Protein AF-A0A7I9V7Q4-F1 (afdb_monomer)

Radius of gyration: 22.28 Å; Cα contacts (8 Å, |Δi|>4): 88; chains: 1; bounding box: 46×30×92 Å

Structure (mmCIF, N/CA/C/O backbone):
data_AF-A0A7I9V7Q4-F1
#
_entry.id   AF-A0A7I9V7Q4-F1
#
loop_
_atom_site.group_PDB
_atom_site.id
_atom_site.type_symbol
_atom_site.label_atom_id
_atom_site.label_alt_id
_atom_site.label_comp_id
_atom_site.label_asym_id
_atom_site.label_entity_id
_atom_site.label_seq_id
_atom_site.pdbx_PDB_ins_code
_atom_site.Cartn_x
_atom_site.Cartn_y
_atom_site.Cartn_z
_atom_site.occupancy
_atom_site.B_iso_or_equiv
_atom_site.auth_seq_id
_atom_site.auth_comp_id
_atom_site.auth_asym_id
_atom_site.auth_atom_id
_atom_site.pdbx_PDB_model_num
ATOM 1 N N . MET A 1 1 ? 27.221 1.225 -49.116 1.00 56.50 1 MET A N 1
ATOM 2 C CA . MET A 1 1 ? 26.897 2.072 -47.944 1.00 56.50 1 MET A CA 1
ATOM 3 C C . MET A 1 1 ? 27.430 1.369 -46.702 1.00 56.50 1 MET A C 1
ATOM 5 O O . MET A 1 1 ? 27.081 0.214 -46.500 1.00 56.50 1 MET A O 1
ATOM 9 N N . ALA A 1 2 ? 28.341 1.989 -45.945 1.00 70.31 2 ALA A N 1
ATOM 10 C CA . ALA A 1 2 ? 28.953 1.368 -44.766 1.00 70.31 2 ALA A CA 1
ATOM 11 C C . ALA A 1 2 ? 27.997 1.423 -43.561 1.00 70.31 2 ALA A C 1
ATOM 13 O O . ALA A 1 2 ? 27.378 2.455 -43.310 1.00 70.31 2 ALA A O 1
ATOM 14 N N . ARG A 1 3 ? 27.863 0.311 -42.826 1.00 66.75 3 ARG A N 1
ATOM 15 C CA . ARG A 1 3 ? 27.048 0.231 -41.604 1.00 66.75 3 ARG A CA 1
ATOM 16 C C . ARG A 1 3 ? 27.757 1.010 -40.486 1.00 66.75 3 ARG A C 1
ATOM 18 O O . ARG A 1 3 ? 28.947 0.766 -40.285 1.00 66.75 3 ARG A O 1
ATOM 25 N N . PRO A 1 4 ? 27.083 1.931 -39.774 1.00 67.38 4 PRO A N 1
ATOM 26 C CA . PRO A 1 4 ? 27.725 2.673 -38.697 1.00 67.38 4 PRO A CA 1
ATOM 27 C C . PRO A 1 4 ? 28.193 1.718 -37.585 1.00 67.38 4 PRO A C 1
ATOM 29 O O . PRO A 1 4 ? 27.564 0.672 -37.369 1.00 67.38 4 PRO A O 1
ATOM 32 N N . PRO A 1 5 ? 29.297 2.047 -36.890 1.00 68.75 5 PRO A N 1
ATOM 33 C CA . PRO A 1 5 ? 29.806 1.219 -35.808 1.00 68.75 5 PRO A CA 1
ATOM 34 C C . PRO A 1 5 ? 28.780 1.146 -34.674 1.00 68.75 5 PRO A C 1
ATOM 36 O O . PRO A 1 5 ? 28.195 2.148 -34.267 1.00 68.75 5 PRO A O 1
ATOM 39 N N . SER A 1 6 ? 28.562 -0.059 -34.153 1.00 73.44 6 SER A N 1
ATOM 40 C CA . SER A 1 6 ? 27.704 -0.278 -32.991 1.00 73.44 6 SER A CA 1
ATOM 41 C C . SER A 1 6 ? 28.394 0.244 -31.732 1.00 73.44 6 SER A C 1
ATOM 43 O O . SER A 1 6 ? 29.414 -0.307 -31.312 1.00 73.44 6 SER A O 1
ATOM 45 N N . VAL A 1 7 ? 27.831 1.280 -31.115 1.00 74.69 7 VAL A N 1
ATOM 46 C CA . VAL A 1 7 ? 28.262 1.771 -29.801 1.00 74.69 7 VAL A CA 1
ATOM 47 C C . VAL A 1 7 ? 27.666 0.864 -28.723 1.00 74.69 7 VAL A C 1
ATOM 49 O O . VAL A 1 7 ? 26.459 0.624 -28.717 1.00 74.69 7 VAL A O 1
ATOM 52 N N . ARG A 1 8 ? 28.493 0.357 -27.800 1.00 74.00 8 ARG A N 1
ATOM 53 C CA . ARG A 1 8 ? 27.983 -0.256 -26.566 1.00 74.00 8 ARG A CA 1
ATOM 54 C C . ARG A 1 8 ? 27.693 0.851 -25.566 1.00 74.00 8 ARG A C 1
ATOM 56 O O . ARG A 1 8 ? 28.615 1.522 -25.113 1.00 74.00 8 ARG A O 1
ATOM 63 N N . LEU A 1 9 ? 26.425 1.019 -25.220 1.00 75.62 9 LEU A N 1
ATOM 64 C CA . LEU A 1 9 ? 26.045 1.820 -24.067 1.00 75.62 9 LEU A CA 1
ATOM 65 C C . LEU A 1 9 ? 26.345 0.990 -22.819 1.00 75.62 9 LEU A C 1
ATOM 67 O O . LEU A 1 9 ? 25.822 -0.112 -22.664 1.00 75.62 9 LEU A O 1
ATOM 71 N N . VAL A 1 10 ? 27.247 1.495 -21.984 1.00 81.56 10 VAL A N 1
ATOM 72 C CA . VAL A 1 10 ? 27.513 0.939 -20.657 1.00 81.56 10 VAL A CA 1
ATOM 73 C C . VAL A 1 10 ? 26.731 1.787 -19.669 1.00 81.56 10 VAL A C 1
ATOM 75 O O . VAL A 1 10 ? 26.757 3.016 -19.761 1.00 81.56 10 VAL A O 1
ATOM 78 N N . ASP A 1 11 ? 26.027 1.139 -18.750 1.00 87.12 11 ASP A N 1
ATOM 79 C CA . ASP A 1 11 ? 25.281 1.853 -17.727 1.00 87.12 11 ASP A CA 1
ATOM 80 C C . ASP A 1 11 ? 26.232 2.679 -16.842 1.00 87.12 11 ASP A C 1
ATOM 82 O O . ASP A 1 11 ? 27.286 2.180 -16.431 1.00 87.12 11 ASP A O 1
ATOM 86 N N . PRO A 1 12 ? 25.894 3.942 -16.527 1.00 92.25 12 PRO A N 1
ATOM 87 C CA . PRO A 1 12 ? 26.635 4.727 -15.553 1.00 92.25 12 PRO A CA 1
ATOM 88 C C . PRO A 1 12 ? 26.736 4.007 -14.196 1.00 92.25 12 PRO A C 1
ATOM 90 O O . PRO A 1 12 ? 25.800 3.303 -13.807 1.00 92.25 12 PRO A O 1
ATOM 93 N N . PRO A 1 13 ? 27.800 4.244 -13.404 1.00 91.44 13 PRO A N 1
ATOM 94 C CA . PRO A 1 13 ? 28.003 3.565 -12.118 1.00 91.44 13 PRO A CA 1
ATOM 95 C C . PRO A 1 13 ? 26.817 3.657 -11.143 1.00 91.44 13 PRO A C 1
ATOM 97 O O . PRO A 1 13 ? 26.557 2.725 -10.386 1.00 91.44 13 PRO A O 1
ATOM 100 N N . TRP A 1 14 ? 26.063 4.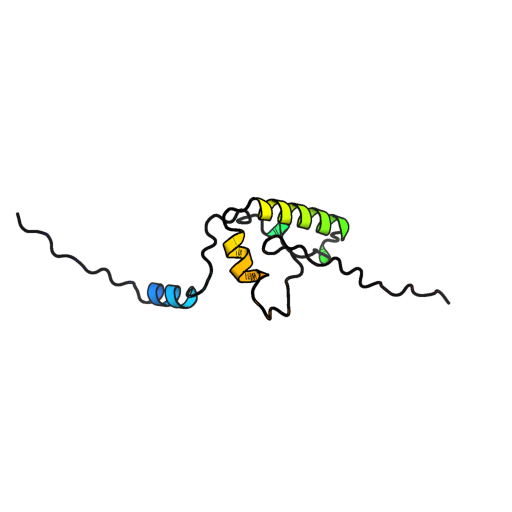759 -11.173 1.00 93.50 14 TRP A N 1
ATOM 101 C CA . TRP A 1 14 ? 24.882 4.936 -10.325 1.00 93.50 14 TRP A CA 1
ATOM 102 C C . TRP A 1 14 ? 23.691 4.063 -10.758 1.00 93.50 14 TRP A C 1
ATOM 104 O O . TRP A 1 14 ? 22.910 3.651 -9.902 1.00 93.50 14 TRP A O 1
ATOM 114 N N . ILE A 1 15 ? 23.562 3.734 -12.053 1.00 94.06 15 ILE A N 1
A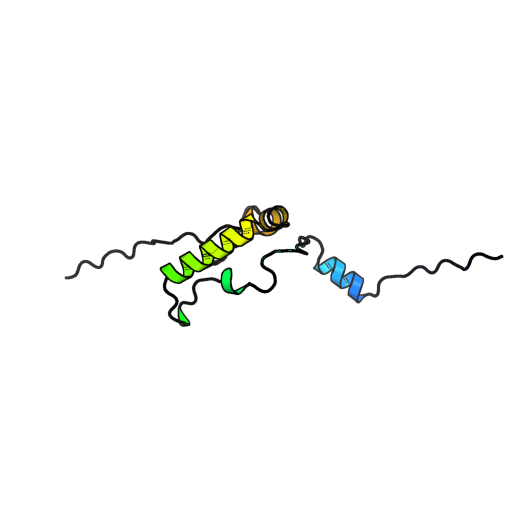TOM 115 C CA . ILE A 1 15 ? 22.543 2.794 -12.547 1.00 94.06 15 ILE A CA 1
ATOM 116 C C . ILE A 1 15 ? 22.876 1.384 -12.063 1.00 94.06 15 ILE A C 1
ATOM 118 O O . ILE A 1 15 ? 21.996 0.679 -11.571 1.00 94.06 15 ILE A O 1
ATOM 122 N N . GLU A 1 16 ? 24.145 0.983 -12.132 1.00 92.12 16 GLU A N 1
ATOM 123 C CA . GLU A 1 16 ? 24.582 -0.308 -11.588 1.00 92.12 16 GLU A CA 1
ATOM 124 C C . GLU A 1 16 ? 24.352 -0.407 -10.077 1.00 92.12 16 GLU A C 1
ATOM 126 O O . GLU A 1 16 ? 23.895 -1.438 -9.577 1.00 92.12 16 GLU A O 1
ATOM 131 N N . PHE A 1 17 ? 24.583 0.683 -9.343 1.00 93.69 17 PHE A N 1
ATOM 132 C CA . PHE A 1 17 ? 24.217 0.756 -7.932 1.00 93.69 17 PHE A CA 1
ATOM 133 C C . PHE A 1 17 ? 22.701 0.601 -7.722 1.00 93.69 17 PHE A C 1
ATOM 135 O O . PHE A 1 17 ? 22.280 -0.250 -6.937 1.00 93.69 17 PHE A O 1
ATOM 142 N N . ALA A 1 18 ? 21.874 1.350 -8.458 1.00 94.25 18 ALA A N 1
ATOM 143 C CA . ALA A 1 18 ? 20.417 1.278 -8.346 1.00 94.25 18 ALA A CA 1
ATOM 144 C C . ALA A 1 18 ? 19.874 -0.130 -8.643 1.00 94.25 18 ALA A C 1
ATOM 146 O O . ALA A 1 18 ? 19.028 -0.629 -7.901 1.00 94.25 18 ALA A O 1
ATOM 147 N N . LYS A 1 19 ? 20.400 -0.816 -9.668 1.00 92.88 19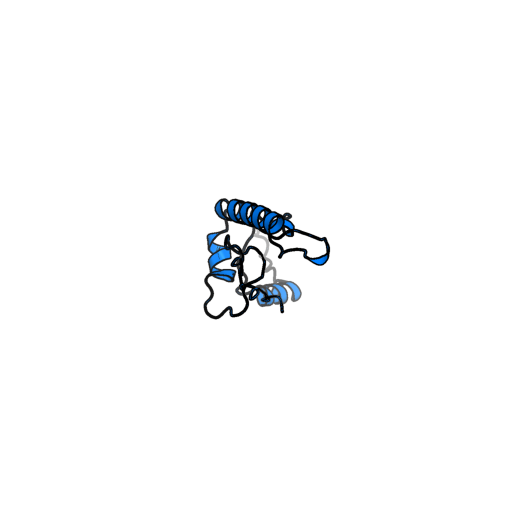 LYS A N 1
ATOM 148 C CA . LYS A 1 19 ? 20.041 -2.212 -9.972 1.00 92.88 19 LYS A CA 1
ATOM 149 C C . LYS A 1 19 ? 20.329 -3.151 -8.805 1.00 92.88 19 LYS A C 1
ATOM 151 O O . LYS A 1 19 ? 19.510 -4.016 -8.512 1.00 92.88 19 LYS A O 1
ATOM 156 N N . ARG A 1 20 ? 21.476 -2.986 -8.138 1.00 94.31 20 ARG A N 1
ATOM 157 C CA . ARG A 1 20 ? 21.842 -3.799 -6.967 1.00 94.31 20 ARG A CA 1
ATOM 158 C C . ARG A 1 20 ? 20.930 -3.530 -5.777 1.00 94.31 20 ARG A C 1
ATOM 160 O O . ARG A 1 20 ? 20.532 -4.480 -5.117 1.00 94.31 20 ARG A O 1
ATOM 167 N N . VAL A 1 21 ? 20.582 -2.268 -5.527 1.00 93.06 21 VAL A N 1
ATOM 168 C CA . VAL A 1 21 ? 19.657 -1.886 -4.444 1.00 93.06 21 VAL A CA 1
ATOM 169 C C . VAL A 1 21 ? 18.253 -2.441 -4.691 1.00 93.06 21 VAL A C 1
ATOM 171 O O . VAL A 1 21 ? 17.621 -2.946 -3.770 1.00 93.06 21 VAL A O 1
ATOM 174 N N . LEU A 1 22 ? 17.769 -2.373 -5.932 1.00 90.94 22 LEU A N 1
ATOM 175 C CA . LEU A 1 22 ? 16.428 -2.833 -6.301 1.00 90.94 22 LEU A CA 1
ATOM 176 C C . LEU A 1 22 ? 16.349 -4.344 -6.556 1.00 90.94 22 LEU A C 1
ATOM 178 O O . LEU A 1 22 ? 15.253 -4.867 -6.766 1.00 90.94 22 LEU A O 1
ATOM 182 N N . ALA A 1 23 ? 17.473 -5.062 -6.541 1.00 90.19 23 ALA A N 1
ATOM 183 C CA . ALA A 1 23 ? 17.494 -6.499 -6.767 1.00 90.19 23 ALA A CA 1
ATOM 184 C C . ALA A 1 23 ? 16.587 -7.219 -5.753 1.00 90.19 23 ALA A C 1
ATOM 186 O O . ALA A 1 23 ? 16.729 -7.062 -4.545 1.00 90.19 23 ALA A O 1
ATOM 187 N N . GLY A 1 24 ? 15.627 -8.002 -6.253 1.00 84.69 24 GLY A N 1
ATOM 188 C CA . GLY A 1 24 ? 14.644 -8.704 -5.418 1.00 84.69 24 GLY A CA 1
ATOM 189 C C . GLY A 1 24 ? 13.461 -7.850 -4.942 1.00 84.69 24 GLY A C 1
ATOM 190 O O . GLY A 1 24 ? 12.573 -8.376 -4.276 1.00 84.69 24 GLY A O 1
ATOM 191 N N . THR A 1 25 ? 13.396 -6.567 -5.312 1.00 87.31 25 THR A N 1
ATOM 192 C CA . THR A 1 25 ? 12.214 -5.729 -5.062 1.00 87.31 25 THR A CA 1
ATOM 193 C C . THR A 1 25 ? 11.124 -6.061 -6.087 1.00 87.31 25 THR A C 1
ATOM 195 O O . THR A 1 25 ? 11.407 -6.089 -7.288 1.00 87.31 25 THR A O 1
ATOM 198 N N . PRO A 1 26 ? 9.870 -6.315 -5.668 1.00 87.88 26 PRO A N 1
ATOM 199 C CA . PRO A 1 26 ? 8.787 -6.588 -6.606 1.00 87.88 26 PRO A CA 1
ATOM 200 C C . PRO A 1 26 ? 8.510 -5.368 -7.491 1.00 87.88 26 PRO A C 1
ATOM 202 O O . PRO A 1 26 ? 8.404 -4.241 -7.006 1.00 87.88 26 PRO A O 1
ATOM 205 N N . ASN A 1 27 ? 8.312 -5.596 -8.790 1.00 90.69 27 ASN A N 1
ATOM 206 C CA . ASN A 1 27 ? 7.783 -4.556 -9.663 1.00 90.69 27 ASN A CA 1
ATOM 207 C C . ASN A 1 27 ? 6.276 -4.395 -9.403 1.00 90.69 27 ASN A C 1
ATOM 209 O O . ASN A 1 27 ? 5.480 -5.266 -9.751 1.00 90.69 27 ASN A O 1
ATOM 213 N N . LEU A 1 28 ? 5.902 -3.277 -8.780 1.00 92.38 28 LEU A N 1
ATOM 214 C CA . LEU A 1 28 ? 4.517 -2.918 -8.459 1.00 92.38 28 LEU A CA 1
ATOM 215 C C . LEU A 1 28 ? 4.012 -1.729 -9.292 1.00 92.38 28 LEU A C 1
ATOM 217 O O . LEU A 1 28 ? 3.079 -1.030 -8.885 1.00 92.38 28 LEU A O 1
ATOM 221 N N . SER A 1 29 ? 4.614 -1.479 -10.459 1.00 93.75 29 SER A N 1
ATOM 222 C CA . SER A 1 29 ? 4.098 -0.494 -11.409 1.00 93.75 29 SER A CA 1
ATOM 223 C C . SER A 1 29 ? 2.639 -0.804 -11.760 1.00 93.75 29 SER A C 1
ATOM 225 O O . SER A 1 29 ? 2.293 -1.934 -12.092 1.00 93.75 29 SER A O 1
ATOM 227 N N . GLY A 1 30 ? 1.772 0.208 -11.672 1.00 94.50 30 GLY A N 1
ATOM 228 C CA . GLY A 1 30 ? 0.330 0.053 -11.896 1.00 94.50 30 GLY A CA 1
ATOM 229 C C . GLY A 1 30 ? -0.480 -0.330 -10.653 1.00 94.50 30 GLY A C 1
ATOM 230 O O . GLY A 1 30 ? -1.670 -0.616 -10.773 1.00 94.50 30 GLY A O 1
ATOM 231 N N . ALA A 1 31 ? 0.116 -0.326 -9.456 1.00 97.06 31 ALA A N 1
ATOM 232 C CA . ALA A 1 31 ? -0.635 -0.531 -8.222 1.00 97.06 31 ALA A CA 1
ATOM 233 C C . ALA A 1 31 ? -1.755 0.506 -8.042 1.00 97.06 31 ALA A C 1
ATOM 235 O O . ALA A 1 31 ? -1.523 1.713 -8.059 1.00 97.06 31 ALA A O 1
ATOM 236 N N . ALA A 1 32 ? -2.975 0.024 -7.792 1.00 97.25 32 ALA A N 1
ATOM 237 C CA . ALA A 1 32 ? -4.157 0.869 -7.614 1.00 97.25 32 ALA A CA 1
ATOM 238 C C . ALA A 1 32 ? -4.089 1.764 -6.359 1.00 97.25 32 ALA A C 1
ATOM 240 O O . ALA A 1 32 ? -4.838 2.732 -6.251 1.00 97.25 32 ALA A O 1
ATOM 241 N N . CYS A 1 33 ? -3.197 1.448 -5.412 1.00 96.06 33 CYS A N 1
ATOM 242 C CA . CYS A 1 33 ? -2.973 2.228 -4.195 1.00 96.06 33 CYS A CA 1
ATOM 243 C C . CYS A 1 33 ? -2.068 3.458 -4.392 1.00 96.06 33 CYS A C 1
ATOM 245 O O . CYS A 1 33 ? -1.964 4.274 -3.474 1.00 96.06 33 CYS A O 1
ATOM 247 N N . ILE A 1 34 ? -1.419 3.622 -5.553 1.00 95.94 34 ILE A N 1
ATOM 248 C CA . ILE A 1 34 ? -0.537 4.769 -5.818 1.00 95.94 34 ILE A CA 1
ATOM 249 C C . ILE A 1 34 ? -1.324 6.078 -5.645 1.00 95.94 34 ILE A C 1
ATOM 251 O O . ILE A 1 34 ? -2.402 6.254 -6.210 1.00 95.94 34 ILE A O 1
ATOM 255 N N . G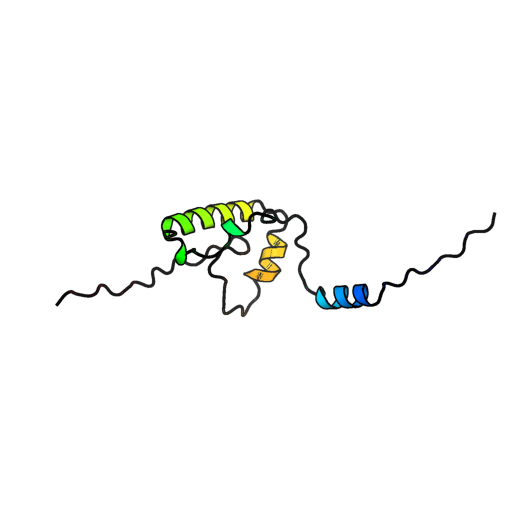LY A 1 35 ? -0.782 6.988 -4.827 1.00 95.69 35 GLY A N 1
ATOM 256 C CA . GLY A 1 35 ? -1.406 8.275 -4.498 1.00 95.69 35 GLY A CA 1
ATOM 257 C C . GLY A 1 35 ? -2.521 8.216 -3.445 1.00 95.69 35 GLY A C 1
ATOM 258 O O . GLY A 1 35 ? -3.113 9.248 -3.153 1.00 95.69 35 GLY A O 1
ATOM 259 N N . ARG A 1 36 ? -2.814 7.044 -2.859 1.00 96.31 36 ARG A N 1
ATOM 260 C CA . ARG A 1 36 ? -3.915 6.846 -1.891 1.00 96.31 36 ARG A CA 1
ATOM 261 C C . ARG A 1 36 ? -3.453 6.230 -0.566 1.00 96.31 36 ARG A C 1
ATOM 263 O O . ARG A 1 36 ? -4.225 5.524 0.071 1.00 96.31 36 ARG A O 1
ATOM 270 N N . HIS A 1 37 ? -2.202 6.467 -0.169 1.00 93.00 37 HIS A N 1
ATOM 271 C CA . HIS A 1 37 ? -1.577 5.835 1.003 1.00 93.00 37 HIS A CA 1
ATOM 272 C C . HIS A 1 37 ? -2.376 6.036 2.301 1.00 93.00 37 HIS A C 1
ATOM 274 O O . HIS A 1 37 ? -2.552 5.069 3.029 1.00 93.00 37 HIS A O 1
ATOM 280 N N . GLY A 1 38 ? -2.999 7.206 2.496 1.00 94.56 38 GLY A N 1
ATOM 281 C CA . GLY A 1 38 ? -3.843 7.487 3.666 1.00 94.56 38 GLY A CA 1
ATOM 282 C C . GLY A 1 38 ? -4.994 6.498 3.898 1.00 94.56 38 GLY A C 1
ATOM 283 O O . GLY A 1 38 ? -5.421 6.305 5.032 1.00 94.56 38 GLY A O 1
ATOM 284 N N . LEU A 1 39 ? -5.489 5.799 2.866 1.00 95.75 39 LEU A N 1
ATOM 285 C CA . LEU A 1 39 ? -6.491 4.735 3.050 1.00 95.75 39 LEU A CA 1
ATOM 286 C C . LEU A 1 39 ? -5.912 3.482 3.731 1.00 95.75 39 LEU A C 1
ATOM 288 O O . LEU A 1 39 ? -6.646 2.708 4.340 1.00 95.75 39 LEU A O 1
ATOM 292 N N . PHE A 1 40 ? -4.605 3.271 3.604 1.00 95.50 40 PHE A N 1
ATOM 293 C CA . PHE A 1 40 ? -3.896 2.066 4.025 1.00 95.50 40 PHE A CA 1
ATOM 294 C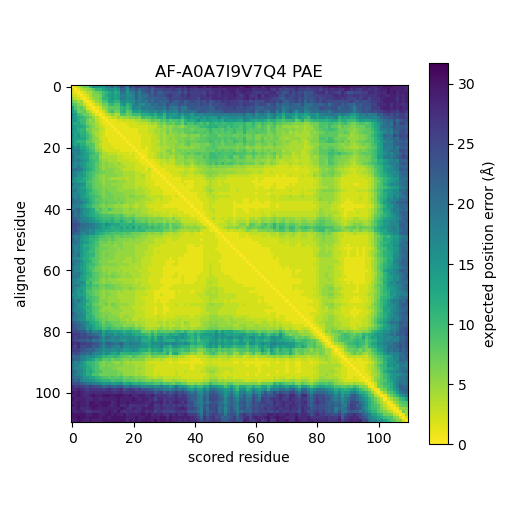 C . PHE A 1 40 ? -3.174 2.236 5.360 1.00 95.50 40 PHE A C 1
ATOM 296 O O . PHE A 1 40 ? -2.849 1.225 5.981 1.00 95.50 40 PHE A O 1
ATOM 303 N N . ASP A 1 41 ? -2.937 3.473 5.794 1.00 93.31 41 ASP A N 1
ATOM 304 C CA . ASP A 1 41 ? -2.232 3.781 7.038 1.00 93.31 41 ASP A CA 1
ATOM 305 C C . ASP A 1 41 ? -2.974 3.253 8.269 1.00 93.31 41 ASP A C 1
ATOM 307 O O . ASP A 1 41 ? -4.178 2.979 8.224 1.00 93.31 41 ASP A O 1
ATOM 311 N N . GLU A 1 42 ? -2.258 3.101 9.379 1.00 92.88 42 GLU A N 1
ATOM 312 C CA . GLU A 1 42 ? -2.835 2.675 10.655 1.00 92.88 42 GLU A CA 1
ATOM 313 C C . GLU A 1 42 ? -3.891 3.657 11.194 1.00 92.88 42 GLU A C 1
ATOM 315 O O . GLU A 1 42 ? -4.196 4.679 10.576 1.00 92.88 42 GLU A O 1
ATOM 320 N N . GLN A 1 43 ? -4.528 3.312 12.316 1.00 91.94 43 GLN A N 1
ATOM 321 C CA . GLN A 1 43 ? -5.491 4.210 12.952 1.00 91.94 43 GLN A CA 1
ATOM 322 C C . GLN A 1 43 ? -4.780 5.471 13.468 1.00 91.94 43 GLN A C 1
ATOM 324 O O . GLN A 1 43 ? -3.873 5.379 14.296 1.00 91.94 43 GLN A O 1
ATOM 329 N N . ALA A 1 44 ? -5.244 6.645 13.038 1.00 90.25 44 ALA A N 1
ATOM 330 C CA . ALA A 1 44 ? -4.715 7.942 13.454 1.00 90.25 44 ALA A CA 1
ATOM 331 C C . ALA A 1 44 ? -5.297 8.360 14.817 1.00 90.25 44 ALA A C 1
ATOM 333 O O . ALA A 1 44 ? -6.229 9.160 14.917 1.00 90.25 44 ALA A O 1
ATOM 334 N N . HIS A 1 45 ? -4.771 7.778 15.898 1.00 84.62 45 HIS A N 1
ATOM 335 C CA . HIS A 1 45 ? -5.251 8.048 17.259 1.00 84.62 45 HIS A CA 1
ATOM 336 C C . HIS A 1 45 ? -5.077 9.512 17.689 1.00 84.62 45 HIS A C 1
ATOM 338 O O . HIS A 1 45 ? -5.918 10.034 18.419 1.00 84.62 45 HIS A O 1
ATOM 344 N N . GLU A 1 46 ? -4.002 10.161 17.244 1.00 83.81 46 GLU A N 1
ATOM 345 C CA . GLU A 1 46 ? -3.677 11.555 17.576 1.00 83.81 46 GLU A CA 1
ATOM 346 C C . GLU A 1 46 ? -4.668 12.566 16.983 1.00 83.81 46 GLU A C 1
ATOM 348 O O . GLU A 1 46 ? -4.946 13.586 17.611 1.00 83.81 46 GLU A O 1
ATOM 353 N N . ASP A 1 47 ? -5.296 12.218 15.859 1.00 85.38 47 ASP A N 1
ATOM 354 C CA . ASP A 1 47 ? -6.316 13.031 15.186 1.00 85.38 47 ASP A CA 1
ATOM 355 C C . ASP A 1 47 ? -7.745 12.719 15.669 1.00 85.38 47 ASP A C 1
ATOM 357 O O . ASP A 1 47 ? -8.730 13.235 15.136 1.00 85.38 47 ASP A O 1
ATOM 361 N N . GLY A 1 48 ? -7.886 11.845 16.672 1.00 89.31 48 GLY A N 1
ATOM 362 C CA . GLY A 1 48 ? -9.184 11.421 17.190 1.00 89.31 48 GLY A CA 1
ATOM 363 C C . GLY A 1 48 ? -9.947 10.470 16.262 1.00 89.31 48 GLY A C 1
ATOM 364 O O . GLY A 1 48 ? -11.166 10.338 16.400 1.00 89.31 48 GLY A O 1
ATOM 365 N N . GLU A 1 49 ? -9.269 9.784 15.332 1.00 91.50 49 GLU A N 1
ATOM 366 C CA . GLU A 1 49 ? -9.917 8.790 14.474 1.00 91.50 49 GLU A CA 1
ATOM 367 C C . GLU A 1 49 ? -10.500 7.656 15.329 1.00 91.50 49 GLU A C 1
ATOM 369 O O . GLU A 1 49 ? -9.802 6.991 16.104 1.00 91.50 49 GLU A O 1
ATOM 374 N N . THR A 1 50 ? -11.803 7.409 15.186 1.00 92.19 50 THR A N 1
ATOM 375 C CA . THR A 1 50 ? -12.468 6.306 15.884 1.00 92.19 50 THR A CA 1
ATOM 376 C C . THR A 1 50 ? -12.092 4.966 15.256 1.00 92.19 50 THR A C 1
ATOM 378 O O . THR A 1 50 ? -11.848 4.871 14.053 1.00 92.19 50 THR A O 1
ATOM 381 N N . ALA A 1 51 ? -12.118 3.892 16.051 1.00 90.19 51 ALA A N 1
ATOM 382 C CA . ALA A 1 51 ? -11.849 2.543 15.545 1.00 90.19 51 ALA A CA 1
ATOM 383 C C . ALA A 1 51 ? -12.819 2.135 14.419 1.00 90.19 51 ALA A C 1
ATOM 385 O O . ALA A 1 51 ? -12.429 1.446 13.483 1.00 90.19 51 ALA A O 1
ATOM 386 N N . GLU A 1 52 ? -14.074 2.592 14.481 1.00 91.94 52 GLU A N 1
ATOM 387 C CA . GLU A 1 52 ? -15.071 2.374 13.429 1.00 91.94 52 GLU A CA 1
ATOM 388 C C . GLU A 1 52 ? -14.712 3.112 12.132 1.00 91.94 52 GLU A C 1
ATOM 390 O O . GLU A 1 52 ? -14.802 2.541 11.045 1.00 91.94 52 GLU A O 1
ATOM 395 N N . THR A 1 53 ? -14.249 4.362 12.237 1.00 93.88 53 THR A N 1
ATOM 396 C CA . THR A 1 53 ? -13.807 5.148 11.077 1.00 93.88 53 THR A CA 1
ATOM 397 C C . THR A 1 53 ? -12.591 4.508 10.417 1.00 93.88 53 THR A C 1
ATOM 399 O O . THR A 1 53 ? -12.607 4.299 9.201 1.00 93.88 53 THR A O 1
ATOM 402 N N . ALA A 1 54 ? -11.598 4.107 11.216 1.00 93.94 54 ALA A N 1
ATOM 403 C CA . ALA A 1 54 ? -10.425 3.387 10.733 1.00 93.94 54 ALA A CA 1
ATOM 404 C C . ALA A 1 54 ? -10.815 2.054 10.077 1.00 93.94 54 ALA A C 1
ATOM 406 O O . ALA A 1 54 ? -10.373 1.757 8.970 1.00 93.94 54 ALA A O 1
ATOM 407 N N . ALA A 1 55 ? -11.714 1.280 10.697 1.00 93.00 55 ALA A N 1
ATOM 408 C CA . ALA A 1 55 ? -12.193 0.018 10.138 1.00 93.00 55 ALA A CA 1
ATOM 409 C C . ALA A 1 55 ? -12.898 0.214 8.788 1.00 93.00 55 ALA A C 1
ATOM 411 O O . ALA A 1 55 ? -12.636 -0.537 7.848 1.00 93.00 55 ALA A O 1
ATOM 412 N N . ARG A 1 56 ? -13.749 1.239 8.654 1.00 94.75 56 ARG A N 1
ATOM 413 C CA . ARG A 1 56 ? -14.418 1.574 7.387 1.00 94.75 56 ARG A CA 1
ATOM 414 C C . ARG A 1 56 ? -13.412 1.984 6.306 1.00 94.75 56 ARG A C 1
ATOM 416 O O . ARG A 1 56 ? -13.507 1.514 5.174 1.00 94.75 56 ARG A O 1
ATOM 423 N N . ARG A 1 57 ? -12.424 2.811 6.655 1.00 96.00 57 ARG A N 1
ATOM 424 C CA . ARG A 1 57 ? -11.332 3.219 5.755 1.00 96.00 57 ARG A CA 1
ATOM 425 C C . ARG A 1 57 ? -10.486 2.021 5.310 1.00 96.00 57 ARG A C 1
ATOM 427 O O . ARG A 1 57 ? -10.205 1.858 4.125 1.00 96.00 57 ARG A O 1
ATOM 434 N N . HIS A 1 58 ? -10.147 1.125 6.235 1.00 96.19 58 HIS A N 1
ATOM 435 C CA . HIS A 1 58 ? -9.409 -0.105 5.937 1.00 96.19 58 HIS A CA 1
ATOM 436 C C . HIS A 1 58 ? -10.213 -1.082 5.077 1.00 96.19 58 HIS A C 1
ATOM 438 O O . HIS A 1 58 ? -9.635 -1.762 4.227 1.00 96.19 58 HIS A O 1
ATOM 444 N N . GLN A 1 59 ? -11.536 -1.145 5.249 1.00 96.00 59 GLN A N 1
ATOM 445 C CA . GLN A 1 59 ? -12.408 -1.906 4.354 1.00 96.00 59 GLN A CA 1
ATOM 446 C C . GLN A 1 59 ? -12.337 -1.351 2.931 1.00 96.00 59 GLN A C 1
ATOM 448 O O . GLN A 1 59 ? -12.069 -2.130 2.017 1.00 96.00 59 GLN A O 1
ATOM 453 N N . GLU A 1 60 ? -12.467 -0.032 2.747 1.00 97.69 60 GLU A N 1
ATOM 454 C CA . GLU A 1 60 ? -12.316 0.629 1.440 1.00 97.69 60 GLU A CA 1
ATOM 455 C C . GLU A 1 60 ? -10.965 0.290 0.783 1.00 97.69 60 GLU A C 1
ATOM 457 O O . GLU A 1 60 ? -10.904 -0.116 -0.384 1.00 97.69 60 GLU A O 1
ATOM 462 N N . ALA A 1 61 ? -9.877 0.373 1.552 1.00 97.69 61 ALA A N 1
ATOM 463 C CA . ALA A 1 61 ? -8.540 0.012 1.092 1.00 97.69 61 ALA A CA 1
ATOM 464 C C . ALA A 1 61 ? -8.445 -1.465 0.669 1.00 97.69 61 ALA A C 1
ATOM 466 O O . ALA A 1 61 ? -7.849 -1.790 -0.366 1.00 97.69 61 ALA A O 1
ATOM 467 N N . ALA A 1 62 ? -9.074 -2.373 1.419 1.00 96.69 62 ALA A N 1
ATOM 468 C CA . ALA A 1 62 ? -9.135 -3.786 1.064 1.00 96.69 62 ALA A CA 1
ATOM 469 C C . ALA A 1 62 ? -9.928 -4.017 -0.237 1.00 96.69 62 ALA A C 1
ATOM 471 O O . ALA A 1 62 ? -9.514 -4.833 -1.066 1.00 96.69 62 ALA A O 1
ATOM 472 N N . GLU A 1 63 ? -11.018 -3.282 -0.477 1.00 97.62 63 GLU A N 1
ATOM 473 C CA . GLU A 1 63 ? -11.774 -3.370 -1.737 1.00 97.62 63 GLU A CA 1
ATOM 474 C C . GLU A 1 63 ? -10.980 -2.851 -2.935 1.00 97.62 63 GLU A C 1
ATOM 476 O O . GLU A 1 63 ? -11.069 -3.395 -4.042 1.00 97.62 63 GLU A O 1
ATOM 481 N N . LEU A 1 64 ? -10.183 -1.805 -2.719 1.00 98.06 64 LEU A N 1
ATOM 482 C CA . LEU A 1 64 ? -9.250 -1.302 -3.717 1.00 98.06 64 LEU A CA 1
ATOM 483 C C . LEU A 1 64 ? -8.184 -2.356 -4.044 1.00 98.06 64 LEU A C 1
ATOM 485 O O . LEU A 1 64 ? -7.929 -2.623 -5.219 1.00 98.06 64 LEU A O 1
ATOM 489 N N . CYS A 1 65 ? -7.624 -3.023 -3.029 1.00 97.19 65 CYS A N 1
ATOM 490 C CA . CYS A 1 65 ? -6.702 -4.140 -3.229 1.00 97.19 65 CYS A CA 1
ATOM 491 C C . CYS A 1 65 ? -7.318 -5.267 -4.061 1.00 97.19 65 CYS A C 1
ATOM 493 O O . CYS A 1 65 ? -6.646 -5.760 -4.964 1.00 97.19 65 CYS A O 1
ATOM 495 N N . ARG A 1 66 ? -8.582 -5.646 -3.819 1.00 96.38 66 ARG A N 1
ATOM 496 C CA . ARG A 1 66 ? -9.265 -6.715 -4.579 1.00 96.38 66 ARG A CA 1
ATOM 497 C C . ARG A 1 66 ? -9.339 -6.443 -6.086 1.00 96.38 66 ARG A C 1
ATOM 499 O O . ARG A 1 66 ? -9.399 -7.389 -6.861 1.00 96.38 66 ARG A O 1
ATOM 506 N N . ARG A 1 67 ? -9.313 -5.172 -6.498 1.00 97.00 67 ARG A N 1
ATOM 507 C CA . ARG A 1 67 ? -9.335 -4.744 -7.909 1.00 97.00 67 ARG A CA 1
ATOM 508 C C . ARG A 1 67 ? -7.950 -4.371 -8.453 1.00 97.00 67 ARG A C 1
ATOM 510 O O . ARG A 1 67 ? -7.838 -3.949 -9.599 1.00 97.00 67 ARG A O 1
ATOM 517 N N . CYS A 1 68 ? -6.899 -4.481 -7.640 1.00 97.75 68 CYS A N 1
ATOM 518 C CA . CYS A 1 68 ? -5.557 -4.045 -8.005 1.00 97.75 68 CYS A CA 1
ATOM 519 C C . CYS A 1 68 ? -4.902 -5.032 -8.992 1.00 97.75 68 CYS A C 1
ATOM 521 O O . CYS A 1 68 ? -4.792 -6.218 -8.667 1.00 97.75 68 CYS A O 1
ATOM 523 N N . PRO A 1 69 ? -4.385 -4.568 -10.149 1.00 97.31 69 PRO A N 1
ATOM 524 C CA . PRO A 1 69 ? -3.811 -5.452 -11.170 1.00 97.31 69 PRO A CA 1
ATOM 525 C C . PRO A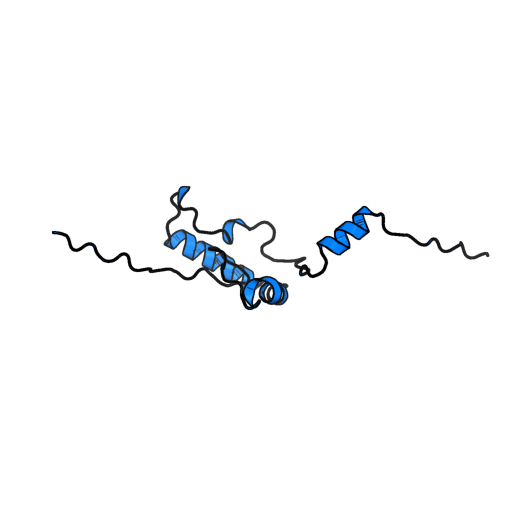 1 69 ? -2.539 -6.175 -10.701 1.00 97.31 69 PRO A C 1
ATOM 527 O O . PRO A 1 69 ? -2.199 -7.230 -11.226 1.00 97.31 69 PRO A O 1
ATOM 530 N N . VAL A 1 70 ? -1.853 -5.641 -9.686 1.00 97.19 70 VAL A N 1
ATOM 531 C CA . VAL A 1 70 ? -0.610 -6.207 -9.132 1.00 97.19 70 VAL A CA 1
ATOM 532 C C . VAL A 1 70 ? -0.804 -6.857 -7.756 1.00 97.19 70 VAL A C 1
ATOM 534 O O . VAL A 1 70 ? 0.172 -7.077 -7.036 1.00 97.19 70 VAL A O 1
ATOM 537 N N . LEU A 1 71 ? -2.047 -7.177 -7.361 1.00 95.69 71 LEU A N 1
ATOM 538 C CA . LEU A 1 71 ? -2.340 -7.755 -6.039 1.00 95.69 71 LEU A CA 1
ATOM 539 C C . LEU A 1 71 ? -1.530 -9.030 -5.764 1.00 95.69 71 LEU A C 1
ATOM 541 O O . LEU A 1 71 ? -1.008 -9.183 -4.662 1.00 95.69 71 LEU A O 1
ATOM 545 N N . GLY A 1 72 ? -1.405 -9.923 -6.751 1.00 93.88 72 GLY A N 1
ATOM 546 C CA . GLY A 1 72 ? -0.648 -11.172 -6.608 1.00 93.88 72 GLY A CA 1
ATOM 547 C C . GLY A 1 72 ? 0.813 -10.922 -6.228 1.00 93.88 72 GLY A C 1
ATOM 548 O O . GLY A 1 72 ? 1.268 -11.403 -5.194 1.00 93.88 72 GLY A O 1
ATOM 549 N N . ALA A 1 73 ? 1.512 -10.083 -7.000 1.00 92.50 73 ALA A N 1
ATOM 550 C CA . ALA A 1 73 ? 2.903 -9.711 -6.729 1.00 92.50 73 ALA A CA 1
ATOM 551 C C . ALA A 1 73 ? 3.064 -8.997 -5.375 1.00 92.50 73 ALA A C 1
ATOM 553 O O . ALA A 1 73 ? 3.989 -9.293 -4.619 1.00 92.50 73 ALA A O 1
ATOM 554 N N . CYS A 1 74 ? 2.133 -8.097 -5.037 1.00 92.88 74 CYS A N 1
ATOM 555 C CA . CYS A 1 74 ? 2.110 -7.413 -3.745 1.00 92.88 74 CYS A CA 1
ATOM 556 C C . CYS A 1 74 ? 1.986 -8.411 -2.582 1.00 92.88 74 CYS A C 1
ATOM 558 O O . CYS A 1 74 ? 2.723 -8.315 -1.597 1.00 92.88 74 CYS A O 1
ATOM 560 N N . ARG A 1 75 ? 1.088 -9.396 -2.702 1.00 91.81 75 ARG A N 1
ATOM 561 C CA . ARG A 1 75 ? 0.872 -10.393 -1.655 1.00 91.81 75 ARG A CA 1
ATOM 562 C C . ARG A 1 75 ? 2.083 -11.298 -1.452 1.00 91.81 75 ARG A C 1
ATOM 564 O O . ARG A 1 75 ? 2.524 -11.474 -0.317 1.00 91.81 75 ARG A O 1
ATOM 571 N N . THR A 1 76 ? 2.661 -11.806 -2.534 1.00 89.94 76 THR A N 1
ATOM 572 C CA . THR A 1 76 ? 3.854 -12.656 -2.455 1.00 89.94 76 THR A CA 1
ATOM 573 C C . THR A 1 76 ? 5.024 -11.933 -1.795 1.00 89.94 76 THR A C 1
ATOM 575 O O . THR A 1 76 ? 5.714 -12.530 -0.979 1.00 89.94 76 THR A O 1
ATOM 578 N N . ALA A 1 77 ? 5.223 -10.650 -2.099 1.00 86.31 77 ALA A N 1
ATOM 579 C CA . ALA A 1 77 ? 6.348 -9.897 -1.556 1.00 86.31 77 ALA A CA 1
ATOM 580 C C . ALA A 1 77 ? 6.189 -9.540 -0.070 1.00 86.31 77 ALA A C 1
ATOM 582 O O . ALA A 1 77 ? 7.144 -9.635 0.701 1.00 86.31 77 ALA A O 1
ATOM 583 N N . TRP A 1 78 ? 4.990 -9.117 0.336 1.00 83.50 78 TRP A N 1
ATOM 584 C CA . TRP A 1 78 ? 4.810 -8.436 1.624 1.00 83.50 78 TRP A CA 1
ATOM 585 C C . TRP A 1 78 ? 3.917 -9.176 2.613 1.00 83.50 78 TRP A C 1
ATOM 587 O O . TRP A 1 78 ? 3.905 -8.866 3.805 1.00 83.50 78 TRP A O 1
ATOM 597 N N . VAL A 1 79 ? 3.124 -10.128 2.130 1.00 86.00 79 VAL A N 1
ATOM 598 C CA . VAL A 1 79 ? 2.033 -10.727 2.899 1.00 86.00 79 VAL A CA 1
ATOM 599 C C . VAL A 1 79 ? 2.270 -12.200 3.181 1.00 86.00 79 VAL A C 1
ATOM 601 O O . VAL A 1 79 ? 2.075 -12.630 4.325 1.00 86.00 79 VAL A O 1
ATOM 604 N N . ASP A 1 80 ? 2.653 -12.945 2.154 1.00 84.81 80 ASP A N 1
ATOM 605 C CA . ASP A 1 80 ? 2.780 -14.399 2.198 1.00 84.81 80 ASP A CA 1
ATOM 606 C C . ASP A 1 80 ? 4.197 -14.845 2.619 1.00 84.81 80 ASP A C 1
ATOM 608 O O . ASP A 1 80 ? 4.422 -16.029 2.853 1.00 84.81 80 ASP A O 1
ATOM 612 N N . THR A 1 81 ? 5.132 -13.901 2.793 1.00 76.12 81 THR A N 1
ATOM 613 C CA . THR A 1 81 ? 6.500 -14.155 3.266 1.00 76.12 81 THR A CA 1
ATOM 614 C C . THR A 1 81 ? 6.498 -14.733 4.691 1.00 76.12 81 THR A C 1
ATOM 616 O O . THR A 1 81 ? 6.072 -14.055 5.638 1.00 76.12 81 THR A O 1
ATOM 619 N N . PRO A 1 82 ? 6.980 -15.975 4.893 1.00 70.00 82 PRO A N 1
ATOM 620 C CA . PRO A 1 82 ? 7.064 -16.587 6.216 1.00 70.00 82 PRO A CA 1
ATOM 621 C C . PRO A 1 82 ? 8.029 -15.821 7.132 1.00 70.00 82 PRO A C 1
ATOM 623 O O . PRO A 1 82 ? 9.084 -15.370 6.701 1.00 70.00 82 PRO A O 1
ATOM 626 N N . GLY A 1 83 ? 7.693 -15.694 8.419 1.00 67.44 83 GLY A N 1
ATOM 627 C CA . GLY A 1 83 ? 8.590 -15.100 9.422 1.00 67.44 83 GLY A CA 1
ATOM 628 C C . GLY A 1 83 ? 8.464 -13.586 9.625 1.00 67.44 83 GLY A C 1
ATOM 629 O O . GLY A 1 83 ? 9.156 -13.043 10.486 1.00 67.44 83 GLY A O 1
ATOM 630 N N . VAL A 1 84 ? 7.548 -12.904 8.928 1.00 64.44 84 VAL A N 1
ATOM 631 C CA . VAL A 1 84 ? 7.195 -11.504 9.226 1.00 64.44 84 VAL A CA 1
ATOM 632 C C . VAL A 1 84 ? 6.477 -11.441 10.580 1.00 64.44 84 VAL A C 1
ATOM 634 O O . VAL A 1 84 ? 5.261 -11.618 10.674 1.00 64.44 84 VAL A O 1
ATOM 637 N N . ARG A 1 85 ? 7.249 -11.246 11.658 1.00 60.00 85 ARG A N 1
ATOM 638 C CA . ARG A 1 85 ? 6.744 -11.175 13.044 1.00 60.00 85 ARG A CA 1
ATOM 639 C C . ARG A 1 85 ? 5.998 -9.875 13.341 1.00 60.00 85 ARG A C 1
ATOM 641 O O . ARG A 1 85 ? 5.194 -9.844 14.266 1.00 60.00 85 ARG A O 1
ATOM 648 N N . HIS A 1 86 ? 6.237 -8.827 12.555 1.00 62.88 86 HIS A N 1
ATOM 649 C CA . HIS A 1 86 ? 5.589 -7.533 12.708 1.00 62.88 86 HIS A CA 1
ATOM 650 C C . HIS A 1 86 ? 4.807 -7.209 11.439 1.00 62.88 86 HIS A C 1
ATOM 652 O O . HIS A 1 86 ? 5.372 -6.790 10.430 1.00 62.88 86 HIS A O 1
ATOM 658 N N . ARG A 1 87 ? 3.504 -7.498 11.461 1.00 70.44 87 ARG A N 1
ATOM 659 C CA . ARG A 1 87 ? 2.609 -7.053 10.393 1.00 70.44 87 ARG A CA 1
ATOM 660 C C . ARG A 1 87 ? 2.237 -5.593 10.662 1.00 70.44 87 ARG A C 1
ATOM 662 O O . ARG A 1 87 ? 1.951 -5.292 11.819 1.00 70.44 87 ARG A O 1
ATOM 669 N N . PRO A 1 88 ? 2.228 -4.722 9.639 1.00 73.88 88 PRO A N 1
ATOM 670 C CA . PRO A 1 88 ? 1.813 -3.336 9.807 1.00 73.88 88 PRO A CA 1
ATOM 671 C C . PRO A 1 88 ? 0.411 -3.246 10.413 1.00 73.88 88 PRO A C 1
ATOM 673 O O . PRO A 1 88 ? -0.459 -4.052 10.077 1.00 73.88 88 PRO A O 1
ATOM 676 N N . SER A 1 89 ? 0.178 -2.233 11.245 1.00 87.12 89 SER A N 1
ATOM 677 C CA . SER A 1 89 ? -1.135 -1.903 11.823 1.00 87.12 89 SER A CA 1
ATOM 678 C C . SER A 1 89 ? -2.095 -1.241 10.817 1.00 87.12 89 SER A C 1
ATOM 680 O O . SER A 1 89 ? -3.114 -0.679 11.208 1.00 87.12 89 SER A O 1
ATOM 682 N N . GLY A 1 90 ? -1.779 -1.318 9.522 1.00 92.06 90 GLY A N 1
ATOM 683 C CA . GLY A 1 90 ? -2.573 -0.828 8.398 1.00 92.06 90 GLY A CA 1
ATOM 684 C C . GLY A 1 90 ? -2.910 -1.935 7.392 1.00 92.06 90 GLY A C 1
ATOM 685 O O . GLY A 1 90 ? -2.742 -3.128 7.660 1.00 92.06 90 GLY A O 1
ATOM 686 N N . VAL A 1 91 ? -3.389 -1.551 6.210 1.00 94.56 91 VAL A N 1
ATOM 687 C CA . VAL A 1 91 ? -3.797 -2.497 5.161 1.00 94.56 91 VAL A CA 1
ATOM 688 C C . VAL A 1 91 ? -2.636 -2.805 4.226 1.00 94.56 91 VAL A C 1
ATOM 690 O O . VAL A 1 91 ? -2.058 -1.914 3.610 1.00 94.56 91 VAL A O 1
ATOM 693 N N . ILE A 1 92 ? -2.331 -4.091 4.043 1.00 92.44 92 ILE A N 1
ATOM 694 C CA . ILE A 1 92 ? -1.303 -4.531 3.092 1.00 92.44 92 ILE A CA 1
ATOM 695 C C . ILE A 1 92 ? -1.748 -5.771 2.322 1.00 92.44 92 ILE A C 1
ATOM 697 O O . ILE A 1 92 ? -2.232 -6.745 2.900 1.00 92.44 92 ILE A O 1
ATOM 701 N N . GLY A 1 93 ? -1.623 -5.727 0.991 1.00 92.81 93 GLY A N 1
ATOM 702 C CA . GLY A 1 93 ? -2.040 -6.814 0.096 1.00 92.81 93 GLY A CA 1
ATOM 703 C C . GLY A 1 93 ? -3.487 -7.278 0.313 1.00 92.81 93 GLY A C 1
ATOM 704 O O . GLY A 1 93 ? -3.770 -8.470 0.218 1.00 92.81 93 GLY A O 1
ATOM 705 N N . GLY A 1 94 ? -4.387 -6.351 0.656 1.00 93.75 94 GLY A N 1
ATOM 706 C CA . GLY A 1 94 ? -5.801 -6.622 0.936 1.00 93.75 94 GLY A CA 1
ATOM 707 C C . GLY A 1 94 ? -6.091 -7.233 2.308 1.00 93.75 94 GLY A C 1
ATOM 708 O O . GLY A 1 94 ? -7.246 -7.547 2.586 1.00 93.75 94 GLY A O 1
ATOM 709 N N . ARG A 1 95 ? -5.083 -7.402 3.171 1.00 91.69 95 ARG A N 1
ATOM 710 C CA . ARG A 1 95 ? -5.283 -7.826 4.561 1.00 91.69 95 ARG A CA 1
ATOM 711 C C . ARG A 1 95 ? -5.459 -6.607 5.448 1.00 91.69 95 ARG A C 1
ATOM 713 O O . ARG A 1 95 ? -4.575 -5.755 5.484 1.00 91.69 95 ARG A O 1
ATOM 720 N N . THR A 1 96 ? -6.572 -6.555 6.166 1.00 91.06 96 THR A N 1
ATOM 721 C CA . THR A 1 96 ? -6.811 -5.560 7.210 1.00 91.06 96 THR A CA 1
ATOM 722 C C . THR A 1 96 ? -6.117 -5.971 8.512 1.00 91.06 96 THR A C 1
ATOM 724 O O . THR A 1 96 ? -5.923 -7.173 8.744 1.00 91.06 96 THR A O 1
ATOM 727 N N . PRO A 1 97 ? -5.758 -5.012 9.381 1.00 85.50 97 PRO A N 1
ATOM 728 C CA . PRO A 1 97 ? -5.290 -5.313 10.727 1.00 85.50 97 PRO A CA 1
ATOM 729 C C . PRO A 1 97 ? -6.313 -6.180 11.459 1.00 85.50 97 PRO A C 1
ATOM 731 O O . PRO A 1 97 ? -7.523 -6.019 11.282 1.00 85.50 97 PRO A O 1
ATOM 734 N N . ALA A 1 98 ? -5.839 -7.105 12.295 1.00 73.19 98 ALA A N 1
ATOM 735 C CA . ALA A 1 98 ? -6.740 -7.783 13.212 1.00 73.19 98 ALA A CA 1
ATOM 736 C C . ALA A 1 98 ? -7.341 -6.717 14.131 1.00 73.19 98 ALA A C 1
ATOM 738 O O . ALA A 1 98 ? -6.599 -5.979 14.779 1.00 73.19 98 ALA A O 1
ATOM 739 N N . THR A 1 99 ? -8.669 -6.643 14.204 1.00 62.22 99 THR A N 1
ATOM 740 C CA . THR A 1 99 ? -9.345 -5.862 15.235 1.00 62.22 99 THR A CA 1
ATOM 741 C C . THR A 1 99 ? -8.954 -6.488 16.562 1.00 62.22 99 THR A C 1
ATOM 743 O O . THR A 1 99 ? -9.519 -7.505 16.968 1.00 62.22 99 THR A O 1
ATOM 746 N N . THR A 1 100 ? -7.934 -5.958 17.233 1.00 52.34 100 THR A N 1
ATOM 747 C CA . THR A 1 100 ? -7.657 -6.394 18.590 1.00 52.34 100 THR A CA 1
ATOM 748 C C . THR A 1 100 ? -8.756 -5.813 19.460 1.00 52.34 100 THR A C 1
ATOM 750 O O . THR A 1 100 ? -8.565 -4.809 20.137 1.00 52.34 100 THR A O 1
ATOM 753 N N . THR A 1 101 ? -9.881 -6.516 19.549 1.00 47.72 101 THR A N 1
ATOM 754 C CA . THR A 1 101 ? -10.555 -6.690 20.831 1.00 47.72 101 THR A CA 1
ATOM 755 C C . THR A 1 101 ? -9.605 -7.475 21.737 1.00 47.72 101 THR A C 1
ATOM 757 O O . THR A 1 101 ? -9.888 -8.599 22.145 1.00 47.72 101 THR A O 1
ATOM 760 N N . ARG A 1 102 ? -8.428 -6.917 22.054 1.00 48.81 102 ARG A N 1
ATOM 761 C CA . ARG A 1 102 ? -7.770 -7.276 23.303 1.00 48.81 102 ARG A CA 1
ATOM 762 C C . ARG A 1 102 ? -8.694 -6.676 24.341 1.00 48.81 102 ARG A C 1
ATOM 764 O O . ARG A 1 102 ? -8.662 -5.471 24.567 1.00 48.81 102 ARG A O 1
ATOM 771 N N . GLY A 1 103 ? -9.611 -7.512 24.828 1.00 46.62 103 GLY A N 1
ATOM 772 C CA . GLY A 1 103 ? -10.557 -7.154 25.863 1.00 46.62 103 GLY A CA 1
ATOM 773 C C . GLY A 1 103 ? -9.789 -6.446 26.961 1.00 46.62 103 GLY A C 1
ATOM 774 O O . GLY A 1 103 ? -8.967 -7.056 27.641 1.00 46.62 103 GLY A O 1
ATOM 775 N N . ARG A 1 104 ? -10.017 -5.139 27.090 1.00 53.41 104 ARG A N 1
ATOM 776 C CA . ARG A 1 104 ? -9.726 -4.442 28.331 1.00 53.41 104 ARG A CA 1
ATOM 777 C C . ARG A 1 104 ? -10.512 -5.221 29.385 1.00 53.41 104 ARG A C 1
ATOM 779 O O . ARG A 1 104 ? -11.734 -5.303 29.226 1.00 53.41 104 ARG A O 1
ATOM 786 N N . PRO A 1 105 ? -9.872 -5.850 30.388 1.00 52.66 105 PRO A N 1
AT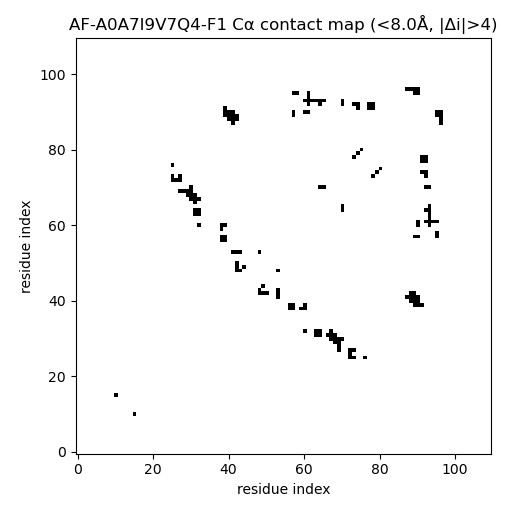OM 787 C CA . PRO A 1 105 ? -10.624 -6.450 31.473 1.00 52.66 105 PRO A CA 1
ATOM 788 C C . PRO A 1 105 ? -11.541 -5.359 32.009 1.00 52.66 105 PRO A C 1
ATOM 790 O O . PRO A 1 105 ? -11.089 -4.232 32.243 1.00 52.66 105 PRO A O 1
ATOM 793 N N . ARG A 1 106 ? -12.836 -5.658 32.103 1.00 55.75 106 ARG A N 1
ATOM 794 C CA . ARG A 1 106 ? -13.778 -4.762 32.759 1.00 55.75 106 ARG A CA 1
ATOM 795 C C . ARG A 1 106 ? -13.213 -4.523 34.154 1.00 55.75 106 ARG A C 1
ATOM 797 O O . ARG A 1 106 ? -12.997 -5.471 34.899 1.00 55.75 106 ARG A O 1
ATOM 804 N N . MET A 1 107 ? -12.872 -3.275 34.453 1.00 48.12 107 MET A N 1
ATOM 805 C CA . MET A 1 107 ? -12.513 -2.896 35.809 1.00 48.12 107 MET A CA 1
ATOM 806 C C . MET A 1 107 ? -13.802 -3.040 36.614 1.00 48.12 107 MET A C 1
ATOM 808 O O . MET A 1 107 ? -14.732 -2.257 36.429 1.00 48.12 107 MET A O 1
ATOM 812 N N . GLU A 1 108 ? -13.905 -4.111 37.397 1.00 44.09 108 GLU A N 1
ATOM 813 C CA . GLU A 1 108 ? -14.956 -4.253 38.399 1.00 44.09 108 GLU A CA 1
ATOM 814 C C . GLU A 1 108 ? -14.779 -3.071 39.362 1.00 44.09 108 GLU A C 1
ATOM 816 O O . GLU A 1 108 ? -13.728 -2.927 39.989 1.00 44.09 108 GLU A O 1
ATOM 821 N N . ALA A 1 109 ? -15.753 -2.161 39.385 1.00 48.59 109 ALA A N 1
ATOM 822 C CA . ALA A 1 109 ? -15.748 -1.029 40.299 1.00 48.59 109 ALA A CA 1
ATOM 823 C C . ALA A 1 109 ? -15.866 -1.569 41.733 1.00 48.59 109 ALA A C 1
ATOM 825 O O . ALA A 1 109 ? -16.842 -2.251 42.046 1.00 48.59 109 ALA A O 1
ATOM 826 N N . SER A 1 110 ? -14.853 -1.303 42.562 1.00 49.34 110 SER A N 1
ATOM 827 C CA . SER A 1 110 ? -14.941 -1.394 44.027 1.00 49.34 110 SER A CA 1
ATOM 828 C C . SER A 1 110 ? -15.399 -0.067 44.607 1.00 49.34 110 SER A C 1
ATOM 830 O O . SER A 1 110 ? -14.989 0.976 44.048 1.00 49.34 110 SER A O 1
#

Nearest PDB structures (foldseek):
  8exz-assembly1_A  TM=2.914E-01  e=2.034E+00  Mus musculus

Foldseek 3Di:
DDDDDDDDDDDDPVVVVVCVVCVPPQPQPQFLCVPPCVLFAAAPVVVVRDPVNNVVSLQVVLVSLVVTPCLVSQCVRQPPDPPCPDDHNTDGSSDHHPPPPPPPPPPPDD

pLDDT: mean 84.14, std 15.06, range [44.09, 98.06]

InterPro domains:
  IPR0347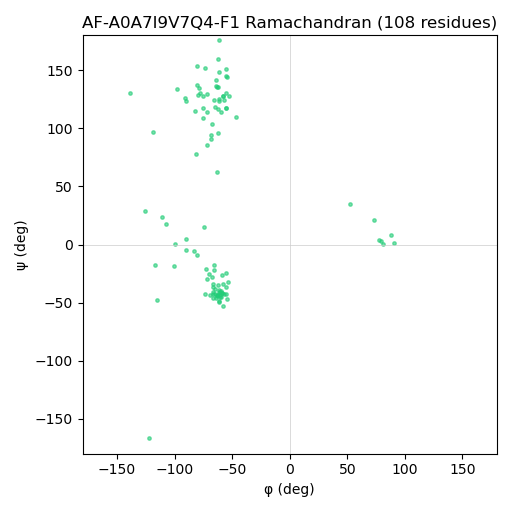68 WhiB-like iron-sulfur 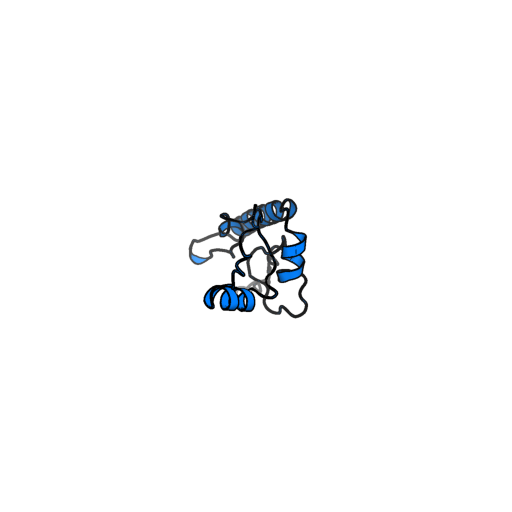binding domain [PF02467] (49-97)
  IPR034768 WhiB-like iron-sulfur binding domain [PS51674] (32-102)

Secondary structure (DSSP, 8-state):
-PPPP---PPPPHHHHHHHHHHTT----TT-TTTT-GGGTS---GGGT--HHHHHHHHHHHHHHHHT-TTHHHHHHHHTS-TT-----SS-BTTBPPP-----PPP----

Mean predicted aligned error: 9.57 Å

Sequence (110 aa):
MARPPSVRLVDPPWIEFAKRVLAGTPNLSGAACIGRHGLFDEQAHEDGETAETAARRHQEAAELCRRCPVLGACRTAWVDTPGVRHRPSGVIGGRTPATTTRGRPRMEAS

Solvent-accessible surface area (backbone atoms only — not comparable to full-atom values): 7018 Å² total; per-residue (Å²): 136,85,80,79,84,86,79,83,86,72,78,55,73,68,53,58,48,49,52,62,71,47,58,92,58,79,87,58,85,76,40,68,56,71,95,44,58,81,40,28,49,50,70,49,61,92,81,66,52,46,72,66,57,40,51,53,38,30,48,53,37,26,55,48,34,74,71,22,86,38,37,68,60,45,22,57,70,74,60,68,47,84,85,68,85,74,73,67,69,23,46,53,66,47,42,60,50,80,82,74,78,68,72,72,74,79,78,77,85,127

Organism: NCBI:txid589161